Protein AF-A0A315YUP2-F1 (afdb_monomer_lite)

pLDDT: mean 95.85, std 4.26, range [58.97, 98.56]

Foldseek 3Di:
DDVVVCVVVLVVLCVVCVVPVVPDDLLSNLCNQQVCCLPPHDVCCQQPHNLLVLVSNLVSCVVLVVVQLSVLLQVLLVLDVVSRADNDNVSSVVSVVPDDPVVVVVVVVSRVSSVVCSVVSSVSSVVSNVVVPD

Organism: Sediminitomix flava (NCBI:txid379075)

Structure (mmCIF, N/CA/C/O backbone):
data_AF-A0A315YUP2-F1
#
_entry.id   AF-A0A315YUP2-F1
#
loop_
_atom_site.group_PDB
_atom_site.id
_atom_site.type_symbol
_atom_site.label_atom_id
_atom_site.label_alt_id
_atom_site.label_comp_id
_atom_site.label_asym_id
_atom_site.label_entity_id
_atom_site.label_seq_id
_atom_site.pdbx_PDB_ins_code
_atom_site.Cartn_x
_atom_site.Cartn_y
_atom_site.Cartn_z
_atom_site.occupancy
_atom_site.B_iso_or_equiv
_atom_site.auth_seq_id
_atom_site.auth_comp_id
_atom_site.auth_asym_id
_atom_site.auth_atom_id
_atom_site.pdbx_PDB_model_num
ATOM 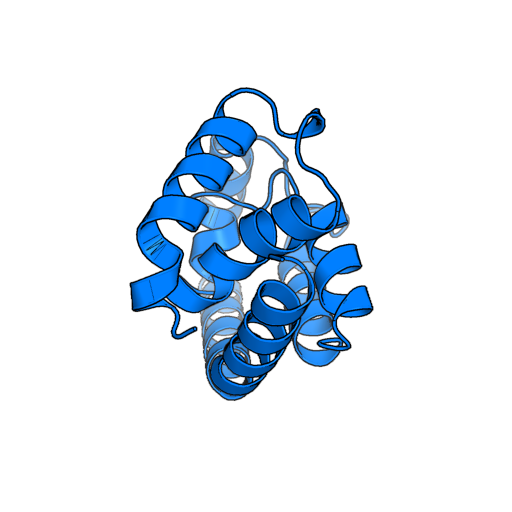1 N N . MET A 1 1 ? -18.877 6.045 12.304 1.00 87.44 1 MET A N 1
ATOM 2 C CA . MET A 1 1 ? -17.935 7.176 12.318 1.00 87.44 1 MET A CA 1
ATOM 3 C C . MET A 1 1 ? -17.456 7.384 10.895 1.00 87.44 1 MET A C 1
ATOM 5 O O . MET A 1 1 ? -17.282 6.401 10.177 1.00 87.44 1 MET A O 1
ATOM 9 N N . THR A 1 2 ? -17.350 8.637 10.476 1.00 90.88 2 THR A N 1
ATOM 10 C CA . THR A 1 2 ? -16.738 9.047 9.203 1.00 90.88 2 THR A CA 1
ATOM 11 C C . THR A 1 2 ? -15.208 8.973 9.302 1.00 90.88 2 THR A C 1
ATOM 13 O O . THR A 1 2 ? -14.684 8.790 10.401 1.00 90.88 2 THR A O 1
ATOM 16 N N . ARG A 1 3 ? -14.479 9.114 8.182 1.00 88.31 3 ARG A N 1
ATOM 17 C CA . ARG A 1 3 ? -13.006 9.236 8.218 1.00 88.31 3 ARG A CA 1
ATOM 18 C C . ARG A 1 3 ? -12.562 10.456 9.033 1.00 88.31 3 ARG A C 1
ATOM 20 O O . ARG A 1 3 ? -11.655 10.337 9.846 1.00 88.31 3 ARG A O 1
ATOM 27 N N . GLU A 1 4 ? -13.266 11.581 8.907 1.00 90.75 4 GLU A N 1
ATOM 28 C CA . GLU A 1 4 ? -12.985 12.801 9.680 1.00 90.75 4 GLU A CA 1
ATOM 29 C C . GLU A 1 4 ? -13.135 12.582 11.194 1.00 90.75 4 GLU A C 1
ATOM 31 O O . GLU A 1 4 ? -12.260 12.976 11.964 1.00 90.75 4 GLU A O 1
ATOM 36 N N . ASP A 1 5 ? -14.193 11.883 11.630 1.00 93.94 5 ASP A N 1
ATOM 37 C CA . ASP A 1 5 ? -14.394 11.537 13.050 1.00 93.94 5 ASP A CA 1
ATOM 38 C C . ASP A 1 5 ? -13.246 10.678 13.612 1.00 93.94 5 ASP A C 1
ATOM 40 O O . ASP A 1 5 ? -12.997 10.652 14.819 1.00 93.94 5 ASP A O 1
ATOM 44 N N . LEU A 1 6 ? -12.581 9.929 12.734 1.00 94.44 6 LEU A N 1
ATOM 45 C CA . LEU A 1 6 ? -11.556 8.947 13.056 1.00 94.44 6 LEU A CA 1
ATOM 46 C C . LEU A 1 6 ? -10.129 9.519 12.997 1.00 94.44 6 LEU A C 1
ATOM 48 O O . LEU A 1 6 ? -9.199 8.832 13.422 1.00 94.44 6 LEU A O 1
ATOM 52 N N . GLN A 1 7 ? -9.952 10.774 12.569 1.00 95.19 7 GLN A N 1
ATOM 53 C CA . GLN A 1 7 ? -8.645 11.424 12.417 1.00 95.19 7 GLN A CA 1
ATOM 54 C C . GLN A 1 7 ? -7.753 11.350 13.676 1.00 95.19 7 GLN A C 1
ATOM 56 O O . GLN A 1 7 ? -6.593 10.960 13.546 1.00 95.19 7 GLN A O 1
ATOM 61 N N . PRO A 1 8 ? -8.239 11.613 14.910 1.00 95.88 8 PRO A N 1
ATOM 62 C CA . PRO A 1 8 ? -7.385 11.494 16.095 1.00 95.88 8 PRO A CA 1
ATOM 63 C C . PRO A 1 8 ? -6.873 10.066 16.309 1.00 95.88 8 PRO A C 1
ATOM 65 O O . PRO A 1 8 ? -5.739 9.857 16.733 1.00 95.88 8 PRO A O 1
ATOM 68 N N . LYS A 1 9 ? -7.700 9.061 15.990 1.00 96.38 9 LYS A N 1
ATOM 69 C CA . LYS A 1 9 ? -7.295 7.662 16.122 1.00 96.38 9 LYS A CA 1
ATOM 70 C C . LYS A 1 9 ? -6.290 7.266 15.046 1.00 96.38 9 LYS A C 1
ATOM 72 O O . LYS A 1 9 ? -5.376 6.492 15.326 1.00 96.38 9 LYS A O 1
ATOM 77 N N . TRP A 1 10 ? -6.456 7.804 13.843 1.00 96.69 10 TRP A N 1
ATOM 78 C CA . TRP A 1 10 ? -5.499 7.634 12.762 1.00 96.69 10 TRP A CA 1
ATOM 79 C C . TRP A 1 10 ? -4.116 8.169 13.149 1.00 96.69 10 TRP A C 1
ATOM 81 O O . TRP A 1 10 ? -3.128 7.454 13.021 1.00 96.69 10 TRP A O 1
ATOM 91 N N . GLU A 1 11 ? -4.041 9.365 13.736 1.00 96.94 11 GLU A N 1
ATOM 92 C CA . GLU A 1 11 ? -2.782 9.968 14.200 1.00 96.94 11 GLU A CA 1
ATOM 93 C C . GLU A 1 11 ? -2.071 9.133 15.282 1.00 96.94 11 GLU A C 1
ATOM 95 O O . GLU A 1 11 ? -0.841 9.007 15.271 1.00 96.94 11 GLU A O 1
ATOM 100 N N . GLU A 1 12 ? -2.827 8.510 16.194 1.00 97.06 12 GLU A N 1
ATOM 101 C CA . GLU A 1 12 ? -2.274 7.556 17.166 1.00 97.06 12 GLU A CA 1
ATOM 102 C C . GLU A 1 12 ? -1.649 6.337 16.474 1.00 97.06 12 GLU A C 1
ATOM 104 O O . GLU A 1 12 ? -0.545 5.916 16.830 1.00 97.06 12 GLU A O 1
ATOM 109 N N . ILE A 1 13 ? -2.354 5.764 15.493 1.00 97.44 13 ILE A N 1
ATOM 110 C CA . ILE A 1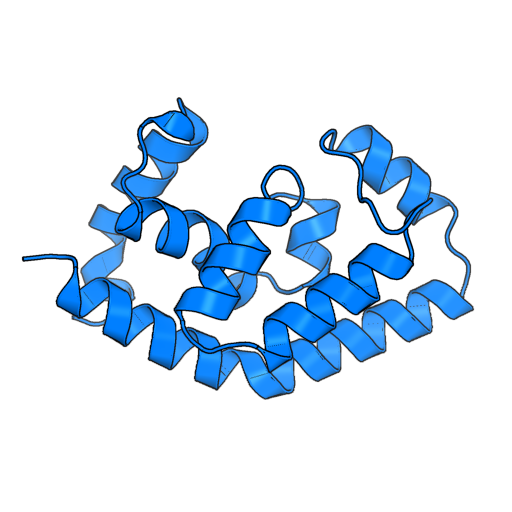 13 ? -1.899 4.592 14.735 1.00 97.44 13 ILE A CA 1
ATOM 111 C C . ILE A 1 13 ? -0.666 4.940 13.909 1.00 97.44 13 ILE A C 1
ATOM 113 O O . ILE A 1 13 ? 0.306 4.191 13.951 1.00 97.44 13 ILE A O 1
ATOM 117 N N . LEU A 1 14 ? -0.670 6.090 13.234 1.00 96.44 14 LEU A N 1
ATOM 118 C CA . LEU A 1 14 ? 0.484 6.608 12.508 1.00 96.44 14 LEU A CA 1
ATOM 119 C C . LEU A 1 14 ? 1.700 6.725 13.423 1.00 96.44 14 LEU A C 1
ATOM 121 O O . LEU A 1 14 ? 2.743 6.148 13.131 1.00 96.44 14 LEU A O 1
ATOM 125 N N . THR A 1 15 ? 1.560 7.404 14.565 1.00 97.75 15 THR A N 1
ATOM 126 C CA . THR A 1 15 ? 2.656 7.580 15.533 1.00 97.75 15 THR A CA 1
ATOM 127 C C . THR A 1 15 ? 3.204 6.232 16.010 1.00 97.75 15 THR A C 1
ATOM 129 O O . THR A 1 15 ? 4.418 6.029 16.111 1.00 97.75 15 THR A O 1
ATOM 132 N N . LYS A 1 16 ? 2.311 5.279 16.286 1.00 97.62 16 LYS A N 1
ATOM 133 C CA . LYS A 1 16 ? 2.672 3.929 16.718 1.00 97.62 16 LYS A CA 1
ATOM 134 C C . LYS A 1 16 ? 3.394 3.149 15.615 1.00 97.62 16 LYS A C 1
ATOM 136 O O . LYS A 1 16 ? 4.458 2.605 15.880 1.00 97.62 16 LYS A O 1
ATOM 141 N N . GLY A 1 17 ? 2.867 3.147 14.393 1.00 96.62 17 GLY A N 1
ATOM 142 C CA . GLY A 1 17 ? 3.453 2.449 13.246 1.00 96.62 17 GLY A CA 1
ATOM 143 C C . GLY A 1 17 ? 4.821 3.001 12.855 1.00 96.62 17 GLY A C 1
ATOM 144 O O . GLY A 1 17 ? 5.760 2.230 12.690 1.00 96.62 17 GLY A O 1
ATOM 145 N N . TYR A 1 18 ? 4.966 4.330 12.827 1.00 93.88 18 TYR A N 1
ATOM 146 C CA . TYR A 1 18 ? 6.247 4.989 12.556 1.00 93.88 18 TYR A CA 1
ATOM 147 C C . TYR A 1 18 ? 7.313 4.703 13.617 1.00 93.88 18 TYR A C 1
ATOM 149 O O . TYR A 1 18 ? 8.499 4.656 13.298 1.00 93.88 18 TYR A O 1
ATOM 157 N N . SER A 1 19 ? 6.919 4.551 14.884 1.00 96.56 19 SER A N 1
ATOM 158 C CA . SER A 1 19 ? 7.875 4.260 15.957 1.00 96.56 19 SER A CA 1
ATOM 159 C C . SER A 1 19 ? 8.277 2.786 16.005 1.00 96.56 19 SER A C 1
ATOM 161 O O . SER A 1 19 ? 9.461 2.485 16.155 1.00 96.56 19 SER A O 1
ATOM 163 N N . ASP A 1 20 ? 7.310 1.875 15.888 1.00 96.75 20 ASP A N 1
ATOM 164 C CA . ASP A 1 20 ? 7.528 0.431 15.875 1.00 96.75 20 ASP A CA 1
ATOM 165 C C . ASP A 1 20 ? 6.318 -0.288 15.254 1.00 96.75 20 ASP A C 1
ATOM 167 O O . ASP A 1 20 ? 5.348 -0.640 15.935 1.00 96.75 20 ASP A O 1
ATOM 171 N N . TYR A 1 21 ? 6.403 -0.550 13.949 1.00 97.19 21 TYR A N 1
ATOM 172 C CA . TYR A 1 21 ? 5.385 -1.260 13.169 1.00 97.19 21 TYR A CA 1
ATOM 173 C C . TYR A 1 21 ? 4.948 -2.591 13.805 1.00 97.19 21 TYR A C 1
ATOM 175 O O . TYR A 1 21 ? 3.778 -2.969 13.726 1.00 97.19 21 TYR A O 1
ATOM 183 N N . SER A 1 22 ? 5.848 -3.289 14.511 1.00 97.00 22 SER A N 1
ATOM 184 C CA . SER A 1 22 ? 5.534 -4.576 15.147 1.00 97.00 22 SER A CA 1
ATOM 185 C C . SER A 1 22 ? 4.541 -4.467 16.311 1.00 97.00 22 SER A C 1
ATOM 187 O O . SER A 1 22 ? 3.948 -5.469 16.717 1.00 97.00 22 SER A O 1
ATOM 189 N N . GLN A 1 23 ? 4.321 -3.259 16.840 1.00 97.12 23 GLN A N 1
ATOM 190 C CA . GLN A 1 23 ? 3.352 -3.019 17.908 1.00 97.12 23 GLN A CA 1
ATOM 191 C C . GLN A 1 23 ? 1.920 -2.897 17.395 1.00 97.12 23 GLN A C 1
ATOM 193 O O . GLN A 1 23 ? 0.983 -2.945 18.204 1.00 97.12 23 GLN A O 1
ATOM 198 N N . LEU A 1 24 ? 1.725 -2.691 16.090 1.00 97.81 24 LEU A N 1
ATOM 199 C CA . LEU A 1 24 ? 0.398 -2.569 15.506 1.00 97.81 24 LEU A CA 1
ATOM 200 C C . LEU A 1 24 ? -0.368 -3.882 15.684 1.00 97.81 24 LEU A C 1
ATOM 202 O O . LEU A 1 24 ? 0.097 -4.973 15.352 1.00 97.81 24 LEU A O 1
ATOM 206 N N . THR A 1 25 ? -1.587 -3.783 16.205 1.00 97.00 25 THR A N 1
ATOM 207 C CA . THR A 1 25 ? -2.536 -4.894 16.106 1.00 97.00 25 THR A CA 1
ATOM 208 C C . THR A 1 25 ? -2.905 -5.109 14.641 1.00 97.00 25 THR A C 1
ATOM 210 O O . THR A 1 25 ? -2.766 -4.204 13.824 1.00 97.00 25 THR A O 1
ATOM 213 N N . LYS A 1 26 ? -3.461 -6.274 14.291 1.00 96.88 26 LYS A N 1
ATOM 214 C CA . LYS A 1 26 ? -3.879 -6.539 12.905 1.00 96.88 26 LYS A CA 1
ATOM 215 C C . LYS A 1 26 ? -4.819 -5.459 12.340 1.00 96.88 26 LYS A C 1
ATOM 217 O O . LYS A 1 26 ? -4.660 -5.073 11.193 1.00 96.88 26 LYS A O 1
ATOM 222 N N . ALA A 1 27 ? -5.772 -4.964 13.132 1.00 96.94 27 ALA A N 1
ATOM 223 C CA . ALA A 1 27 ? -6.695 -3.921 12.680 1.00 96.94 27 ALA A CA 1
ATOM 224 C C . ALA A 1 27 ? -5.990 -2.574 12.451 1.00 96.94 27 ALA A C 1
ATOM 226 O O . ALA A 1 27 ? -6.276 -1.888 11.476 1.00 96.94 27 ALA A O 1
ATOM 227 N N . GLU A 1 28 ? -5.053 -2.212 13.332 1.00 97.81 28 GLU A N 1
ATOM 228 C CA . GLU A 1 28 ? -4.246 -0.998 13.169 1.00 97.81 28 GLU A CA 1
ATOM 229 C C . GLU A 1 28 ? -3.295 -1.122 11.974 1.00 97.81 28 GLU A C 1
ATOM 231 O O . GLU A 1 28 ? -3.151 -0.162 11.235 1.00 97.81 28 GLU A O 1
ATOM 236 N N . ARG A 1 29 ? -2.702 -2.304 11.750 1.00 98.12 29 ARG A N 1
ATOM 237 C CA . ARG A 1 29 ? -1.832 -2.605 10.604 1.00 98.12 29 ARG A CA 1
ATOM 238 C C . ARG A 1 29 ? -2.568 -2.454 9.278 1.00 98.12 29 ARG A C 1
ATOM 240 O O . ARG A 1 29 ? -2.082 -1.754 8.402 1.00 98.12 29 ARG A O 1
ATOM 247 N N . ILE A 1 30 ? -3.753 -3.059 9.163 1.00 98.44 30 ILE A N 1
ATOM 248 C CA . ILE A 1 30 ? -4.599 -2.929 7.969 1.00 98.44 30 ILE A CA 1
ATOM 249 C C . ILE A 1 30 ? -4.857 -1.453 7.679 1.00 98.44 30 ILE A C 1
ATOM 251 O O . ILE A 1 30 ? -4.702 -1.014 6.546 1.00 98.44 30 ILE A O 1
ATOM 255 N N . TRP A 1 31 ? -5.223 -0.675 8.700 1.00 97.94 31 TRP A N 1
ATOM 256 C CA . TRP A 1 31 ? -5.461 0.749 8.504 1.00 97.94 31 TRP A CA 1
ATOM 257 C C . TRP A 1 31 ? -4.179 1.494 8.107 1.00 97.94 31 TRP A C 1
ATOM 259 O O . TRP A 1 31 ? -4.182 2.221 7.120 1.00 97.94 31 TRP A O 1
ATOM 269 N N . TYR A 1 32 ? -3.073 1.238 8.808 1.00 98.00 32 TYR A N 1
ATOM 270 C CA . TYR A 1 32 ? -1.762 1.827 8.532 1.00 98.00 32 TYR A CA 1
ATOM 271 C C . TYR A 1 32 ? -1.290 1.591 7.093 1.00 98.00 32 TYR A C 1
ATOM 273 O O . TYR A 1 32 ? -0.815 2.520 6.453 1.00 98.00 32 TYR A O 1
ATOM 281 N N . ASN A 1 33 ? -1.464 0.375 6.577 1.00 98.00 33 ASN A N 1
ATOM 282 C CA . ASN A 1 33 ? -1.014 -0.005 5.239 1.00 98.00 33 ASN A CA 1
ATOM 283 C C . ASN A 1 33 ? -1.945 0.477 4.121 1.00 98.00 33 ASN A C 1
ATOM 285 O O . ASN A 1 33 ? -1.485 0.732 3.012 1.00 98.00 33 ASN A O 1
ATOM 289 N N . VAL A 1 34 ? -3.256 0.543 4.375 1.00 98.12 34 VAL A N 1
ATOM 290 C CA . VAL A 1 34 ? -4.257 0.762 3.319 1.00 98.12 34 VAL A CA 1
ATOM 291 C C . VAL A 1 34 ? -4.679 2.227 3.196 1.00 98.12 34 VAL A C 1
ATOM 293 O O . VAL A 1 34 ? -4.976 2.661 2.087 1.00 98.12 34 VAL A O 1
ATOM 296 N N . GLU A 1 35 ? -4.685 3.007 4.285 1.00 96.94 35 GLU A N 1
ATOM 297 C CA . GLU A 1 35 ? -5.046 4.435 4.220 1.00 96.94 35 GLU A CA 1
ATOM 298 C C . GLU A 1 35 ? -4.175 5.218 3.217 1.00 96.94 35 GLU A C 1
ATOM 300 O O . GLU A 1 35 ? -4.771 5.887 2.373 1.00 96.94 35 GLU A O 1
ATOM 305 N N . PRO A 1 36 ? -2.826 5.083 3.222 1.00 96.81 36 PRO A N 1
ATOM 306 C CA . PRO A 1 36 ? -1.942 5.676 2.213 1.00 96.81 36 PRO A CA 1
ATOM 307 C C . PRO A 1 36 ? -2.352 5.438 0.764 1.00 96.81 36 PRO A C 1
ATOM 309 O O . PRO A 1 36 ? -2.369 6.361 -0.041 1.00 96.81 36 PRO A O 1
ATOM 312 N N . LEU A 1 37 ? -2.723 4.198 0.428 1.00 97.19 37 LEU A N 1
ATOM 313 C CA . LEU A 1 37 ? -3.117 3.853 -0.936 1.00 97.19 37 LEU A CA 1
ATOM 314 C C . LEU A 1 37 ? -4.330 4.684 -1.364 1.00 97.19 37 LEU A C 1
ATOM 316 O O . LEU A 1 37 ? -4.388 5.166 -2.487 1.00 97.19 37 LEU A O 1
ATOM 320 N N . ILE A 1 38 ? -5.297 4.870 -0.464 1.00 96.56 38 ILE A N 1
ATOM 321 C CA . ILE A 1 38 ? -6.524 5.619 -0.752 1.00 96.56 38 ILE A CA 1
ATOM 322 C C . ILE A 1 38 ? -6.251 7.124 -0.864 1.00 96.56 38 ILE A C 1
ATOM 324 O O . ILE A 1 38 ? -6.909 7.795 -1.659 1.00 96.56 38 ILE A O 1
ATOM 328 N N . THR A 1 39 ? -5.357 7.675 -0.037 1.00 95.56 39 THR A N 1
ATOM 329 C CA . THR A 1 39 ? -5.093 9.123 -0.004 1.00 95.56 39 THR A CA 1
ATOM 330 C C . THR A 1 39 ? -4.127 9.584 -1.080 1.00 95.56 39 THR A C 1
ATOM 332 O O . THR A 1 39 ? -4.327 10.670 -1.621 1.00 95.56 39 THR A O 1
ATOM 335 N N . ASP A 1 40 ? -3.127 8.762 -1.390 1.00 96.75 40 ASP A N 1
ATOM 336 C CA . ASP A 1 40 ? -1.942 9.189 -2.136 1.00 96.75 40 ASP A CA 1
ATOM 337 C C . ASP A 1 40 ? -1.776 8.427 -3.458 1.00 96.75 40 ASP A C 1
ATOM 339 O O . ASP A 1 40 ? -1.315 8.996 -4.443 1.00 96.75 40 ASP A O 1
ATOM 343 N N . GLY A 1 41 ? -2.240 7.176 -3.524 1.00 97.19 41 GLY A N 1
ATOM 344 C CA . GLY A 1 41 ? -2.254 6.381 -4.753 1.00 97.19 41 GLY A CA 1
ATOM 345 C C . GLY A 1 41 ? -1.268 5.218 -4.764 1.00 97.19 41 GLY A C 1
ATOM 346 O O . GLY A 1 41 ? -0.575 4.931 -3.783 1.00 97.19 41 GLY A O 1
ATOM 347 N N . LEU A 1 42 ? -1.230 4.503 -5.892 1.00 97.56 42 LEU A N 1
ATOM 348 C CA . LEU A 1 42 ? -0.415 3.299 -6.040 1.00 97.56 42 LEU A CA 1
ATOM 349 C C . LEU A 1 42 ? 1.056 3.654 -6.279 1.00 97.56 42 LEU A C 1
ATOM 351 O O . LEU A 1 42 ? 1.919 3.028 -5.677 1.00 97.56 42 LEU A O 1
ATOM 355 N N . ILE A 1 43 ? 1.363 4.654 -7.105 1.00 96.75 43 ILE A N 1
ATOM 356 C CA . ILE A 1 43 ? 2.741 5.105 -7.348 1.00 96.75 43 ILE A CA 1
ATOM 357 C C . ILE A 1 43 ? 3.372 5.638 -6.056 1.00 96.75 43 ILE A C 1
ATOM 359 O O . ILE A 1 43 ? 4.493 5.241 -5.724 1.00 96.75 43 ILE A O 1
ATOM 363 N N . ASP A 1 44 ? 2.647 6.460 -5.291 1.00 97.12 44 ASP A N 1
ATOM 364 C CA . ASP A 1 44 ? 3.131 7.035 -4.026 1.00 97.12 44 ASP A CA 1
ATOM 365 C C . ASP A 1 44 ? 3.496 5.962 -2.990 1.00 97.12 44 ASP A C 1
ATOM 367 O O . ASP A 1 44 ? 4.493 6.112 -2.274 1.00 97.12 44 ASP A O 1
ATOM 371 N N . HIS A 1 45 ? 2.785 4.827 -2.990 1.00 97.62 45 HIS A N 1
ATOM 372 C CA . HIS A 1 45 ? 3.127 3.662 -2.166 1.00 97.62 45 HIS A CA 1
ATOM 373 C C . HIS A 1 45 ? 4.535 3.105 -2.449 1.00 97.62 45 HIS A C 1
ATOM 375 O O . HIS A 1 45 ? 5.201 2.570 -1.558 1.00 97.62 45 HIS A O 1
ATOM 381 N N . TYR A 1 46 ? 5.028 3.239 -3.683 1.00 97.81 46 TYR A N 1
ATOM 382 C CA . TYR A 1 46 ? 6.380 2.807 -4.046 1.00 97.81 46 TYR A CA 1
ATOM 383 C C . TYR A 1 46 ? 7.421 3.906 -3.859 1.00 97.81 46 TYR A C 1
ATOM 385 O O . TYR A 1 46 ? 8.506 3.612 -3.348 1.00 97.81 46 TYR A O 1
ATOM 393 N N . VAL A 1 47 ? 7.116 5.152 -4.226 1.00 95.75 47 VAL A N 1
ATOM 394 C CA . VAL A 1 47 ? 8.132 6.219 -4.233 1.00 95.75 47 VAL A CA 1
ATOM 395 C C . VAL A 1 47 ? 8.360 6.865 -2.867 1.00 95.75 47 VAL A C 1
ATOM 397 O O . VAL A 1 47 ? 9.467 7.339 -2.607 1.00 95.75 47 VAL A O 1
ATOM 400 N N . ASN A 1 48 ? 7.353 6.847 -1.980 1.00 93.88 48 ASN A N 1
ATOM 401 C CA . ASN A 1 48 ? 7.392 7.570 -0.705 1.00 93.88 48 ASN A CA 1
ATOM 402 C C . ASN A 1 48 ? 7.370 6.647 0.523 1.00 93.88 48 ASN A C 1
ATOM 404 O O . ASN A 1 48 ? 8.253 6.743 1.373 1.00 93.88 48 ASN A O 1
ATOM 408 N N . TYR A 1 49 ? 6.359 5.785 0.662 1.00 90.81 49 TYR A N 1
ATOM 409 C CA . TYR A 1 49 ? 6.166 4.939 1.851 1.00 90.81 49 TYR A CA 1
ATOM 410 C C . TYR A 1 49 ? 5.183 3.804 1.585 1.00 90.81 49 TYR A C 1
ATOM 412 O O . TYR A 1 49 ? 4.261 3.959 0.801 1.00 90.81 49 TYR A O 1
ATOM 420 N N . GLY A 1 50 ? 5.326 2.691 2.301 1.00 94.25 50 GLY A N 1
ATOM 421 C CA . GLY A 1 50 ? 4.409 1.550 2.256 1.00 94.25 50 GLY A CA 1
ATOM 422 C C . GLY A 1 50 ? 5.008 0.316 1.587 1.00 94.25 50 GLY A C 1
ATOM 423 O O . GLY A 1 50 ? 4.806 -0.802 2.072 1.00 94.25 50 GLY A O 1
ATOM 424 N N . ALA A 1 51 ? 5.808 0.473 0.528 1.00 96.62 51 ALA A N 1
ATOM 425 C CA . ALA A 1 51 ? 6.454 -0.656 -0.147 1.00 96.62 51 ALA A CA 1
ATOM 426 C C . ALA A 1 51 ? 7.470 -1.423 0.737 1.00 96.62 51 ALA A C 1
ATOM 428 O O . ALA A 1 51 ? 7.745 -2.600 0.497 1.00 96.62 51 ALA A O 1
ATOM 429 N N . GLU A 1 52 ? 7.970 -0.838 1.824 1.00 96.00 52 GLU A N 1
ATOM 430 C CA . GLU A 1 52 ? 8.742 -1.548 2.855 1.00 96.00 52 GLU A CA 1
ATOM 431 C C . GLU A 1 52 ? 7.928 -2.625 3.609 1.00 96.00 52 GLU A C 1
ATOM 433 O O . GLU A 1 52 ? 8.504 -3.580 4.156 1.00 96.00 52 GLU A O 1
ATOM 438 N N . HIS A 1 53 ? 6.596 -2.501 3.578 1.00 96.94 53 HIS A N 1
ATOM 439 C CA . HIS A 1 53 ? 5.593 -3.390 4.178 1.00 96.94 53 HIS A CA 1
ATOM 440 C C . HIS A 1 53 ? 4.717 -4.087 3.125 1.00 96.94 53 HIS A C 1
ATOM 442 O O . HIS A 1 53 ? 3.632 -4.579 3.421 1.00 96.94 53 HIS A O 1
ATOM 448 N N . ASN A 1 54 ? 5.187 -4.160 1.878 1.00 96.31 54 ASN A N 1
ATOM 449 C CA . ASN A 1 54 ? 4.375 -4.583 0.737 1.00 96.31 54 ASN A CA 1
ATOM 450 C C . ASN A 1 54 ? 3.788 -6.002 0.852 1.00 96.31 54 ASN A C 1
ATOM 452 O O . ASN A 1 54 ? 2.710 -6.277 0.327 1.00 96.31 54 ASN A O 1
ATOM 456 N N . ILE A 1 55 ? 4.489 -6.913 1.536 1.00 96.88 55 ILE A N 1
ATOM 457 C CA . ILE A 1 55 ? 3.990 -8.272 1.792 1.00 96.88 55 ILE A CA 1
ATOM 458 C C . ILE A 1 55 ? 2.763 -8.196 2.703 1.00 96.88 55 ILE A C 1
ATOM 460 O O . ILE A 1 55 ? 1.719 -8.759 2.384 1.00 96.88 55 ILE A O 1
ATOM 464 N N . GLU A 1 56 ? 2.874 -7.466 3.809 1.00 98.25 56 GLU A N 1
ATOM 465 C CA . GLU A 1 56 ? 1.782 -7.253 4.748 1.00 98.25 56 GLU A CA 1
ATOM 466 C C . GLU A 1 56 ? 0.620 -6.479 4.107 1.00 98.25 56 GLU A C 1
ATOM 468 O O . GLU A 1 56 ? -0.532 -6.844 4.330 1.00 98.25 56 GLU A O 1
ATOM 473 N N . THR A 1 57 ? 0.899 -5.483 3.258 1.00 98.19 57 THR A N 1
ATOM 474 C CA . THR A 1 57 ? -0.125 -4.751 2.493 1.00 98.19 57 THR A CA 1
ATOM 475 C C . THR A 1 57 ? -0.917 -5.683 1.576 1.00 98.19 57 THR A C 1
ATOM 477 O O . THR A 1 57 ? -2.147 -5.620 1.551 1.00 98.19 57 THR A O 1
ATOM 480 N N . LEU A 1 58 ? -0.250 -6.598 0.861 1.00 98.44 58 LEU A N 1
ATOM 481 C CA . LEU A 1 58 ? -0.926 -7.605 0.036 1.00 98.44 58 LEU A CA 1
ATOM 482 C C . LEU A 1 58 ? -1.824 -8.523 0.878 1.00 98.44 58 LEU A C 1
ATOM 484 O O . LEU A 1 58 ? -2.982 -8.733 0.519 1.00 98.44 58 LEU A O 1
ATOM 488 N N . GLU A 1 59 ? -1.323 -9.032 2.007 1.00 98.38 59 GLU A N 1
ATOM 489 C CA . GLU A 1 59 ? -2.117 -9.860 2.927 1.00 98.38 59 GLU A CA 1
ATOM 490 C C . GLU A 1 59 ? -3.339 -9.110 3.482 1.00 98.38 59 GLU A C 1
ATOM 492 O O . GLU A 1 59 ? -4.413 -9.694 3.653 1.00 98.38 59 GLU A O 1
ATOM 497 N N . ASP A 1 60 ? -3.180 -7.821 3.787 1.00 98.56 60 ASP A N 1
ATOM 498 C CA . ASP A 1 60 ? -4.236 -6.971 4.331 1.00 98.56 60 ASP A CA 1
ATOM 499 C C . ASP A 1 60 ? -5.327 -6.693 3.291 1.00 98.56 60 ASP A C 1
ATOM 501 O O . ASP A 1 60 ? -6.515 -6.829 3.596 1.00 98.56 60 ASP A O 1
ATOM 505 N N . LEU A 1 61 ? -4.948 -6.410 2.044 1.00 98.56 61 LEU A N 1
ATOM 506 C CA . LEU A 1 61 ? -5.888 -6.252 0.932 1.00 98.56 61 LEU A CA 1
ATOM 507 C C . LEU A 1 61 ? -6.656 -7.544 0.640 1.00 98.56 61 LEU A C 1
ATOM 509 O O . LEU A 1 61 ? -7.871 -7.511 0.442 1.00 98.56 61 LEU A O 1
ATOM 513 N N . GLU A 1 62 ? -5.983 -8.695 0.657 1.00 98.31 62 GLU A N 1
ATOM 514 C CA . GLU A 1 62 ? -6.642 -9.995 0.501 1.00 98.31 62 GLU A CA 1
ATOM 515 C C . GLU A 1 62 ? -7.609 -10.292 1.643 1.00 98.31 62 GLU A C 1
ATOM 517 O O . GLU A 1 62 ? -8.719 -10.776 1.411 1.00 98.31 62 GLU A O 1
ATOM 522 N N . PHE A 1 63 ? -7.219 -9.970 2.876 1.00 98.31 63 PHE A N 1
ATOM 523 C CA . PHE A 1 63 ? -8.078 -10.125 4.043 1.00 98.31 63 PHE A CA 1
ATOM 524 C C . PHE A 1 63 ? -9.344 -9.263 3.951 1.00 98.31 63 PHE A C 1
ATOM 526 O O . PHE A 1 63 ? -10.418 -9.708 4.365 1.00 98.31 63 PHE A O 1
ATOM 533 N N . LEU A 1 64 ? -9.233 -8.055 3.396 1.00 98.12 64 LEU A N 1
ATOM 534 C CA . LEU A 1 64 ? -10.366 -7.171 3.125 1.00 98.12 64 LEU A CA 1
ATOM 535 C C . LEU A 1 64 ? -11.220 -7.626 1.927 1.00 98.12 64 LEU A C 1
ATOM 537 O O . LEU A 1 64 ? -12.327 -7.128 1.745 1.00 98.12 64 LEU A O 1
ATOM 541 N N . GLY A 1 65 ? -10.749 -8.595 1.137 1.00 98.19 65 GLY A N 1
ATOM 542 C CA . GLY A 1 65 ? -11.412 -9.051 -0.087 1.00 98.19 65 GLY A CA 1
ATOM 543 C C . GLY A 1 65 ? -11.101 -8.193 -1.318 1.00 98.19 65 GLY A C 1
ATOM 544 O O . GLY A 1 65 ? -11.601 -8.485 -2.404 1.00 98.19 65 GLY A O 1
ATOM 545 N N . CYS A 1 66 ? -10.221 -7.197 -1.192 1.00 97.94 66 CYS A N 1
ATOM 546 C CA . CYS A 1 66 ? -9.802 -6.267 -2.244 1.00 97.94 66 CYS A CA 1
ATOM 547 C C . CYS A 1 66 ? -8.756 -6.893 -3.187 1.00 97.94 66 CYS A C 1
ATOM 549 O O . CYS A 1 66 ? -7.722 -6.301 -3.499 1.00 97.94 66 CYS A O 1
ATOM 551 N N . THR A 1 67 ? -9.026 -8.114 -3.654 1.00 97.38 67 THR A N 1
ATOM 552 C CA . THR A 1 67 ? -8.110 -8.912 -4.491 1.00 97.38 67 THR A CA 1
ATOM 553 C C . THR A 1 67 ? -7.732 -8.220 -5.801 1.00 97.38 67 THR A C 1
ATOM 555 O O . THR A 1 67 ? -6.593 -8.337 -6.238 1.00 97.38 67 THR A O 1
ATOM 558 N N . GLY A 1 68 ? -8.636 -7.424 -6.383 1.00 97.81 68 GLY A N 1
ATOM 559 C CA . GLY A 1 68 ? -8.342 -6.632 -7.580 1.00 97.81 68 GLY A CA 1
ATOM 560 C C . GLY A 1 68 ? -7.246 -5.582 -7.364 1.00 97.81 68 GLY A C 1
ATOM 561 O O . GLY A 1 68 ? -6.396 -5.422 -8.232 1.00 97.81 68 GLY A O 1
ATOM 562 N N . ILE A 1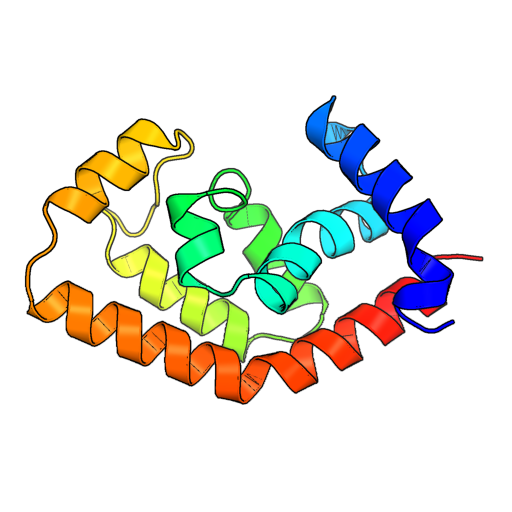 69 ? -7.224 -4.914 -6.204 1.00 98.25 69 ILE A N 1
ATOM 563 C CA . ILE A 1 69 ? -6.145 -3.980 -5.836 1.00 98.25 69 ILE A CA 1
ATOM 564 C C . ILE A 1 69 ? -4.852 -4.755 -5.558 1.00 98.25 69 ILE A C 1
ATOM 566 O O . ILE A 1 69 ? -3.789 -4.370 -6.037 1.00 98.25 69 ILE A O 1
ATOM 570 N N . ALA A 1 70 ? -4.939 -5.884 -4.845 1.00 98.38 70 ALA A N 1
ATOM 571 C CA . ALA A 1 70 ? -3.775 -6.733 -4.587 1.00 98.38 70 ALA A CA 1
ATOM 572 C C . ALA A 1 70 ? -3.109 -7.210 -5.894 1.00 98.38 70 ALA A C 1
ATOM 574 O O . ALA A 1 70 ? -1.885 -7.255 -5.992 1.00 98.38 70 ALA A O 1
ATOM 575 N N . ASP A 1 71 ? -3.896 -7.510 -6.928 1.00 98.50 71 ASP A N 1
ATOM 576 C CA . ASP A 1 71 ? -3.375 -7.876 -8.243 1.00 98.50 71 ASP A CA 1
ATOM 577 C C . ASP A 1 71 ? -2.696 -6.705 -8.968 1.00 98.50 71 ASP A C 1
ATOM 579 O O . ASP A 1 71 ? -1.712 -6.932 -9.673 1.00 98.50 71 ASP A O 1
ATOM 583 N N . LEU A 1 72 ? -3.159 -5.463 -8.784 1.00 98.38 72 LEU A N 1
ATOM 584 C CA . LEU A 1 72 ? -2.464 -4.276 -9.301 1.00 98.38 72 LEU A CA 1
ATOM 585 C C . LEU A 1 72 ? -1.105 -4.091 -8.621 1.00 98.38 72 LEU A C 1
ATOM 587 O O . LEU A 1 72 ? -0.103 -3.946 -9.317 1.00 98.38 72 LEU A O 1
ATOM 591 N N . ILE A 1 73 ? -1.043 -4.225 -7.292 1.00 98.25 73 ILE A N 1
ATOM 592 C CA . ILE A 1 73 ? 0.225 -4.205 -6.542 1.00 98.25 73 ILE A CA 1
ATOM 593 C C . ILE A 1 73 ? 1.158 -5.321 -7.026 1.00 98.25 73 ILE A C 1
ATOM 595 O O . ILE A 1 73 ? 2.340 -5.090 -7.251 1.00 98.25 73 ILE A O 1
ATOM 599 N N . ARG A 1 74 ? 0.657 -6.538 -7.275 1.00 98.38 74 ARG A N 1
ATOM 600 C CA . ARG A 1 74 ? 1.485 -7.624 -7.838 1.00 98.38 74 ARG A CA 1
ATOM 601 C C . ARG A 1 74 ? 2.012 -7.315 -9.234 1.00 98.38 74 ARG A C 1
ATOM 603 O O . ARG A 1 74 ? 3.153 -7.662 -9.538 1.00 98.38 74 ARG A O 1
ATOM 610 N N . LYS A 1 75 ? 1.200 -6.693 -10.091 1.00 98.19 75 LYS A N 1
ATOM 611 C CA . LYS A 1 75 ? 1.647 -6.256 -11.420 1.00 98.19 75 LYS A CA 1
ATOM 612 C C . LYS A 1 75 ? 2.730 -5.190 -11.299 1.00 98.19 75 LYS A C 1
ATOM 614 O O . LYS A 1 75 ? 3.751 -5.318 -11.966 1.00 98.19 75 LYS A O 1
ATOM 619 N N . PHE A 1 76 ? 2.555 -4.210 -10.417 1.00 97.94 76 PHE A N 1
ATOM 620 C CA . PHE A 1 76 ? 3.565 -3.185 -10.170 1.00 97.94 76 PHE A CA 1
ATOM 621 C C . PHE A 1 76 ? 4.851 -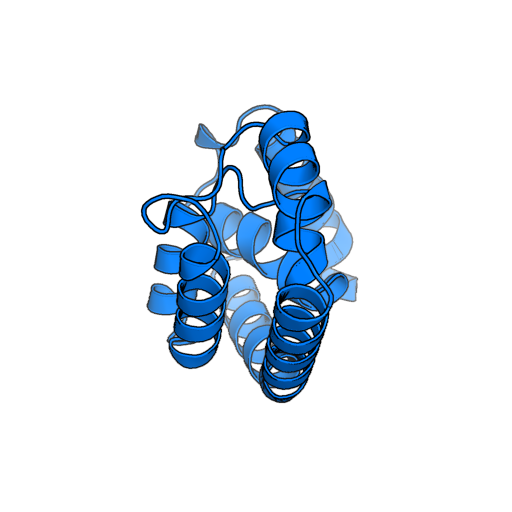3.807 -9.600 1.00 97.94 76 PHE A C 1
ATOM 623 O O . PHE A 1 76 ? 5.943 -3.549 -10.096 1.00 97.94 76 PHE A O 1
ATOM 630 N N . ASN A 1 77 ? 4.734 -4.740 -8.651 1.00 97.81 77 ASN A N 1
ATOM 631 C CA . ASN A 1 77 ? 5.870 -5.501 -8.126 1.00 97.81 77 ASN A CA 1
ATOM 632 C C . ASN A 1 77 ? 6.657 -6.211 -9.228 1.00 97.81 77 ASN A C 1
ATOM 634 O O . ASN A 1 77 ? 7.879 -6.240 -9.165 1.00 97.81 77 ASN A O 1
ATOM 638 N N . SER A 1 78 ? 5.977 -6.752 -10.247 1.00 97.00 78 SER A N 1
ATOM 639 C CA . SER A 1 78 ? 6.619 -7.463 -11.361 1.00 97.00 78 SER A CA 1
ATOM 640 C C . SER A 1 78 ? 7.524 -6.592 -12.241 1.00 97.00 78 SER A C 1
ATOM 642 O O . SER A 1 78 ? 8.262 -7.134 -13.062 1.00 97.00 78 SER A O 1
ATOM 644 N N . LEU A 1 79 ? 7.481 -5.266 -12.066 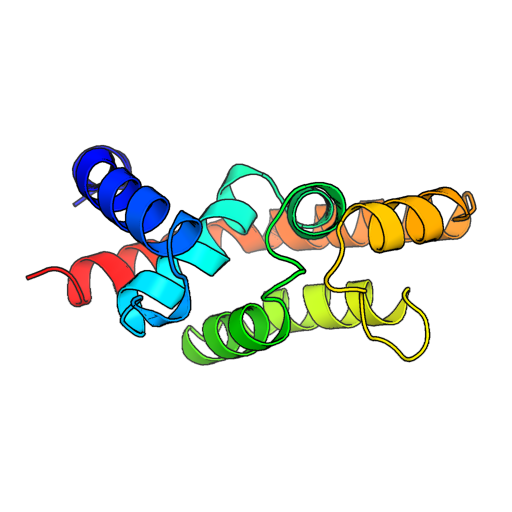1.00 95.81 79 LEU A N 1
ATOM 645 C CA . LEU A 1 79 ? 8.384 -4.319 -12.723 1.00 95.81 79 LEU A CA 1
ATOM 646 C C . LEU A 1 79 ? 9.758 -4.264 -12.047 1.00 95.81 79 LEU A C 1
ATOM 648 O O . LEU A 1 79 ? 10.742 -3.899 -12.684 1.00 95.81 79 LEU A O 1
ATOM 652 N N . PHE A 1 80 ? 9.839 -4.662 -10.776 1.00 95.81 80 PHE A N 1
ATOM 653 C CA . PHE A 1 80 ? 11.097 -4.766 -10.051 1.00 95.81 80 PHE A CA 1
ATOM 654 C C . PHE A 1 80 ? 11.808 -6.094 -10.355 1.00 95.81 80 PHE A C 1
ATOM 656 O O . PHE A 1 80 ? 11.155 -7.091 -10.690 1.00 95.81 80 PHE A O 1
ATOM 663 N N . PRO A 1 81 ? 13.144 -6.152 -10.200 1.00 94.25 81 PRO A N 1
ATOM 664 C CA . PRO A 1 81 ? 13.894 -7.400 -10.288 1.00 94.25 81 PRO A CA 1
ATOM 665 C C . PRO A 1 81 ? 13.280 -8.499 -9.411 1.00 94.25 81 PRO A C 1
ATOM 667 O O . PRO A 1 81 ? 12.909 -8.269 -8.261 1.00 94.25 81 PRO A O 1
ATOM 670 N N . ASP A 1 82 ? 13.121 -9.693 -9.986 1.00 93.69 82 ASP A N 1
ATOM 671 C CA . ASP A 1 82 ? 12.490 -10.863 -9.355 1.00 93.69 82 ASP A CA 1
ATOM 672 C C . ASP A 1 82 ? 11.055 -10.645 -8.832 1.00 93.69 82 ASP A C 1
ATOM 674 O O . ASP A 1 82 ? 10.508 -11.492 -8.123 1.00 93.69 82 ASP A O 1
ATOM 678 N N . GLY A 1 83 ? 10.409 -9.539 -9.213 1.00 94.38 83 GLY A N 1
ATOM 679 C CA . GLY A 1 83 ? 9.081 -9.179 -8.735 1.00 94.38 83 GLY A CA 1
ATOM 680 C C . GLY A 1 83 ? 9.059 -8.686 -7.286 1.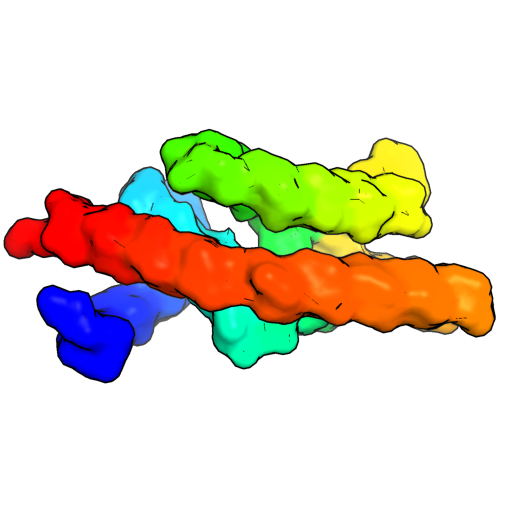00 94.38 83 GLY A C 1
ATOM 681 O O . GLY A 1 83 ? 8.019 -8.788 -6.631 1.00 94.38 83 GLY A O 1
ATOM 682 N N . ILE A 1 84 ? 10.197 -8.229 -6.754 1.00 94.38 84 ILE A N 1
ATOM 683 C CA . ILE A 1 84 ? 10.347 -7.854 -5.345 1.00 94.38 84 ILE A CA 1
ATOM 684 C C . ILE A 1 84 ? 10.869 -6.414 -5.266 1.00 94.38 84 ILE A C 1
ATOM 686 O O . ILE A 1 84 ? 12.042 -6.182 -5.556 1.00 94.38 84 ILE A O 1
ATOM 690 N N . PRO A 1 85 ? 10.043 -5.439 -4.848 1.00 96.31 85 PRO A N 1
ATOM 691 C CA . PRO A 1 85 ? 10.536 -4.093 -4.598 1.00 96.31 85 PRO A CA 1
ATOM 692 C C . PRO A 1 85 ? 11.487 -4.087 -3.387 1.00 96.31 85 PRO A C 1
ATOM 694 O O . PRO A 1 85 ? 11.181 -4.720 -2.367 1.00 96.31 85 PRO A O 1
ATOM 697 N N . PRO A 1 86 ? 12.619 -3.365 -3.459 1.00 96.38 86 PRO A N 1
ATOM 698 C CA . PRO A 1 86 ? 13.462 -3.121 -2.295 1.00 96.38 86 PRO A CA 1
ATOM 699 C C . PRO A 1 86 ? 12.699 -2.511 -1.113 1.00 96.38 86 PRO A C 1
ATOM 701 O O . PRO A 1 86 ? 11.769 -1.720 -1.272 1.00 96.38 86 PRO A O 1
ATOM 704 N N . LYS A 1 87 ? 13.109 -2.851 0.111 1.00 95.38 87 LYS A N 1
ATOM 705 C CA . LYS A 1 87 ? 12.545 -2.211 1.312 1.00 95.38 87 LYS A CA 1
ATOM 706 C C . LYS A 1 87 ? 13.082 -0.802 1.521 1.00 95.38 87 LYS A C 1
ATOM 708 O O . LYS A 1 87 ? 12.377 0.035 2.075 1.00 95.38 87 LYS A O 1
ATOM 713 N N . ASP A 1 88 ? 14.315 -0.566 1.097 1.00 96.69 88 ASP A N 1
ATOM 714 C CA . ASP A 1 88 ? 14.940 0.744 1.168 1.00 96.69 88 ASP A CA 1
ATOM 715 C C . ASP A 1 88 ? 14.361 1.668 0.090 1.00 96.69 88 ASP A C 1
ATOM 717 O O . ASP A 1 88 ? 14.202 1.270 -1.064 1.00 96.69 88 ASP A O 1
ATOM 721 N N . ILE A 1 89 ? 13.991 2.881 0.494 1.00 96.31 89 ILE A N 1
ATOM 722 C CA . ILE A 1 89 ? 13.340 3.856 -0.382 1.00 96.31 89 ILE A CA 1
ATOM 723 C C . ILE A 1 89 ? 14.286 4.383 -1.463 1.00 96.31 89 ILE A C 1
ATOM 725 O O . ILE A 1 89 ? 13.860 4.536 -2.607 1.00 96.31 89 ILE A O 1
ATOM 729 N N . ASP A 1 90 ? 15.557 4.611 -1.130 1.00 97.06 90 ASP A N 1
ATOM 730 C CA . ASP A 1 90 ? 16.535 5.142 -2.076 1.00 97.06 90 ASP A CA 1
ATOM 731 C C . ASP A 1 90 ? 16.839 4.077 -3.138 1.00 97.06 90 ASP A C 1
ATOM 733 O O . ASP A 1 90 ? 16.796 4.367 -4.329 1.00 97.06 90 ASP A O 1
ATOM 737 N N . GLU A 1 91 ? 17.007 2.812 -2.729 1.00 97.19 91 GLU A N 1
ATOM 738 C CA . GLU A 1 91 ? 17.200 1.691 -3.661 1.00 97.19 91 GLU A CA 1
ATOM 739 C C . GLU A 1 91 ? 16.006 1.505 -4.616 1.00 97.19 91 GLU A C 1
ATOM 741 O O . GLU A 1 91 ? 16.196 1.258 -5.809 1.00 97.19 91 GLU A O 1
ATOM 746 N N . ARG A 1 92 ? 14.763 1.644 -4.127 1.00 96.56 92 ARG A N 1
ATOM 747 C CA . ARG A 1 92 ? 13.579 1.603 -5.004 1.00 96.56 92 ARG A CA 1
ATOM 748 C C . ARG A 1 92 ? 13.573 2.750 -6.002 1.00 96.56 92 ARG A C 1
ATOM 750 O O . ARG A 1 92 ? 13.338 2.510 -7.184 1.00 96.56 92 ARG A O 1
ATOM 757 N N . ASN A 1 93 ? 13.796 3.972 -5.528 1.00 96.50 93 ASN A N 1
ATOM 758 C CA . ASN A 1 93 ? 13.729 5.165 -6.362 1.00 96.50 93 ASN A CA 1
ATOM 759 C C . ASN A 1 93 ? 14.854 5.197 -7.401 1.00 96.50 93 ASN A C 1
ATOM 761 O O . ASN A 1 93 ? 14.606 5.614 -8.528 1.00 96.50 93 ASN A O 1
ATOM 765 N N . ASP A 1 94 ? 16.044 4.690 -7.072 1.00 96.81 94 ASP A N 1
ATOM 766 C CA . ASP A 1 94 ? 17.133 4.514 -8.036 1.00 96.81 94 ASP A CA 1
ATOM 767 C C . ASP A 1 94 ? 16.726 3.543 -9.156 1.00 96.81 94 ASP A C 1
ATOM 769 O O . ASP A 1 94 ? 16.880 3.868 -10.332 1.00 96.81 94 ASP A O 1
ATOM 773 N N . LEU A 1 95 ? 16.129 2.391 -8.819 1.00 95.62 95 LEU A N 1
ATOM 774 C CA . LEU A 1 95 ? 15.636 1.432 -9.820 1.00 95.62 95 LEU A CA 1
ATOM 775 C C . LEU A 1 95 ? 14.514 2.015 -10.685 1.00 95.62 95 LEU A C 1
ATOM 777 O O . LEU A 1 95 ? 14.512 1.821 -11.899 1.00 95.62 95 LEU A O 1
ATOM 781 N N . MET A 1 96 ? 13.564 2.722 -10.071 1.00 95.12 96 MET A N 1
ATOM 782 C CA . MET A 1 96 ? 12.481 3.391 -10.794 1.00 95.12 96 MET A CA 1
ATOM 783 C C . MET A 1 96 ? 13.004 4.544 -11.658 1.00 95.12 96 MET A C 1
ATOM 785 O O . MET A 1 96 ? 12.455 4.809 -12.718 1.00 95.12 96 MET A O 1
ATOM 789 N N . GLY A 1 97 ? 14.096 5.201 -11.264 1.00 94.94 97 GLY A N 1
ATOM 790 C CA . GLY A 1 97 ? 14.750 6.242 -12.059 1.00 94.94 97 GLY A CA 1
ATOM 791 C C . GLY A 1 97 ? 15.435 5.725 -13.330 1.00 94.94 97 GLY A C 1
ATOM 792 O O . GLY A 1 97 ? 15.739 6.518 -14.221 1.00 94.94 97 GLY A O 1
ATOM 793 N N . GLU A 1 98 ? 15.671 4.414 -13.436 1.00 94.00 98 GLU A N 1
ATOM 794 C CA . GLU A 1 98 ? 16.210 3.758 -14.636 1.00 94.00 98 GLU A CA 1
ATOM 795 C C . GLU A 1 98 ? 15.120 3.311 -15.628 1.00 94.00 98 GLU A C 1
ATOM 797 O O . GLU A 1 98 ? 15.435 2.795 -16.706 1.00 94.00 98 GLU A O 1
ATOM 802 N N . TRP A 1 99 ? 13.844 3.476 -15.275 1.00 93.94 99 TRP A N 1
ATOM 803 C CA . TRP A 1 99 ? 12.712 3.093 -16.111 1.00 93.94 99 TRP A CA 1
ATOM 804 C C . TRP A 1 99 ? 12.591 3.986 -17.356 1.00 93.94 99 TRP A C 1
ATOM 806 O O . TRP A 1 99 ? 12.906 5.173 -17.336 1.00 93.94 99 TRP A O 1
ATOM 816 N N . ASP A 1 100 ? 12.192 3.379 -18.477 1.00 92.19 100 ASP A N 1
ATOM 817 C CA . ASP A 1 100 ? 11.986 4.066 -19.756 1.00 92.19 100 ASP A CA 1
ATOM 818 C C . ASP A 1 100 ? 10.503 4.407 -19.993 1.00 92.19 100 ASP A C 1
ATOM 820 O O . ASP A 1 100 ? 9.624 3.971 -19.249 1.00 92.19 100 ASP A O 1
ATOM 824 N N . ASP A 1 101 ? 10.205 5.114 -21.090 1.00 90.81 101 ASP A N 1
ATOM 825 C CA . ASP A 1 101 ? 8.845 5.537 -21.468 1.00 90.81 101 ASP A CA 1
ATOM 826 C C . ASP A 1 101 ? 7.795 4.401 -21.444 1.00 90.81 101 ASP A C 1
ATOM 828 O O . ASP A 1 101 ? 6.590 4.641 -21.299 1.00 90.81 101 ASP A O 1
ATOM 832 N N . LYS A 1 102 ? 8.218 3.142 -21.641 1.00 88.62 102 LYS A N 1
ATOM 833 C CA . LYS A 1 102 ? 7.309 1.991 -21.609 1.00 88.62 102 LYS A CA 1
ATOM 834 C C . LYS A 1 102 ? 6.889 1.666 -20.178 1.00 88.62 102 LYS A C 1
ATOM 836 O O . LYS A 1 102 ? 5.736 1.283 -19.977 1.00 88.62 102 LYS A O 1
ATOM 841 N N . TYR A 1 103 ? 7.808 1.759 -19.222 1.00 91.44 103 TYR A N 1
ATOM 842 C CA . TYR A 1 103 ? 7.492 1.595 -17.808 1.00 91.44 103 TYR A CA 1
ATOM 843 C C . TYR A 1 103 ? 6.610 2.742 -17.325 1.00 91.44 103 TYR A C 1
ATOM 845 O O . TYR A 1 103 ? 5.582 2.440 -16.733 1.00 91.44 103 TYR A O 1
ATOM 853 N N . ASP A 1 104 ? 6.914 3.990 -17.695 1.00 90.12 104 ASP A N 1
ATOM 854 C CA . ASP A 1 104 ? 6.079 5.155 -17.358 1.00 90.12 104 ASP A CA 1
ATOM 855 C C . ASP A 1 104 ? 4.630 4.963 -17.831 1.00 90.12 104 ASP A C 1
ATOM 857 O O . ASP A 1 104 ? 3.675 5.072 -17.065 1.00 90.12 104 ASP A O 1
ATOM 861 N N . SER A 1 105 ? 4.454 4.549 -19.091 1.00 93.75 105 SER A N 1
ATOM 862 C CA . SER A 1 105 ? 3.120 4.270 -19.643 1.00 93.75 105 SER A CA 1
ATOM 863 C C . SER A 1 105 ? 2.394 3.140 -18.899 1.00 93.75 105 SER A C 1
ATOM 865 O O . SER A 1 105 ? 1.167 3.121 -18.820 1.00 93.75 105 SER A O 1
ATOM 867 N N . LEU A 1 106 ? 3.138 2.151 -18.396 1.00 95.50 106 LEU A N 1
ATOM 868 C CA . LEU A 1 106 ? 2.572 1.021 -17.667 1.00 95.50 106 LEU A CA 1
ATOM 869 C C . LEU A 1 106 ? 2.212 1.402 -16.229 1.00 95.50 106 LEU A C 1
ATOM 871 O O . LEU A 1 106 ? 1.166 0.972 -15.749 1.00 95.50 106 LEU A O 1
ATOM 875 N N . THR A 1 107 ? 3.041 2.196 -15.552 1.00 95.31 107 THR A N 1
ATOM 876 C CA . THR A 1 107 ? 2.758 2.696 -14.204 1.00 95.31 107 THR A CA 1
ATOM 877 C C . THR A 1 107 ? 1.573 3.646 -14.213 1.00 95.31 107 THR A C 1
ATOM 879 O O . THR A 1 107 ? 0.705 3.498 -13.360 1.00 95.31 107 THR A O 1
ATOM 882 N N . ASP A 1 108 ? 1.464 4.515 -15.222 1.00 95.94 108 ASP A N 1
ATOM 883 C CA . ASP A 1 108 ? 0.311 5.402 -15.401 1.00 95.94 108 ASP A CA 1
ATOM 884 C C . ASP A 1 108 ? -0.988 4.605 -15.578 1.00 95.94 108 ASP A C 1
ATOM 886 O O . ASP A 1 108 ? -2.003 4.910 -14.954 1.00 95.94 108 ASP A O 1
ATOM 890 N N . GLN A 1 109 ? -0.959 3.532 -16.378 1.00 98.06 109 GLN A N 1
ATOM 891 C CA . GLN A 1 109 ? -2.131 2.671 -16.548 1.00 98.06 109 GLN A CA 1
ATOM 892 C C . GLN A 1 109 ? -2.494 1.924 -15.258 1.00 98.06 109 GLN A C 1
ATOM 894 O O . GLN A 1 109 ? -3.673 1.750 -14.960 1.00 98.06 109 GLN A O 1
ATOM 899 N N . LEU A 1 110 ? -1.500 1.448 -14.500 1.00 98.25 110 LEU A N 1
ATOM 900 C CA . LEU A 1 110 ? -1.739 0.776 -13.220 1.00 98.25 110 LEU A CA 1
ATOM 901 C C . LEU A 1 110 ? -2.318 1.737 -12.175 1.00 98.25 110 LEU A C 1
ATOM 903 O O . LEU A 1 110 ? -3.172 1.326 -11.392 1.00 98.25 110 LEU A O 1
ATOM 907 N N . GLU A 1 111 ? -1.870 2.991 -12.181 1.00 98.06 111 GLU A N 1
ATOM 908 C CA . GLU A 1 111 ? -2.392 4.067 -11.340 1.00 98.06 111 GLU A CA 1
ATOM 909 C C . GLU A 1 111 ? -3.847 4.396 -11.706 1.00 98.06 111 GLU A C 1
ATOM 911 O O . GLU A 1 111 ? -4.710 4.459 -10.833 1.00 98.06 111 GLU A O 1
ATOM 916 N N . GLU A 1 112 ? -4.160 4.530 -12.998 1.00 98.38 112 GLU A N 1
ATOM 917 C CA . GLU A 1 112 ? -5.535 4.729 -13.474 1.00 98.38 112 GLU A CA 1
ATOM 918 C C . GLU A 1 112 ? -6.449 3.561 -13.059 1.00 98.38 112 GLU A C 1
ATOM 920 O O . GLU A 1 112 ? -7.494 3.772 -12.438 1.00 98.38 112 GLU A O 1
ATOM 925 N N . ASP A 1 113 ? -6.015 2.320 -13.309 1.00 98.44 113 ASP A N 1
ATOM 926 C CA . ASP A 1 113 ? -6.739 1.106 -12.915 1.00 98.44 113 ASP A CA 1
ATOM 927 C C . ASP A 1 113 ? -6.962 1.027 -11.390 1.00 98.44 113 ASP A C 1
ATOM 929 O O . ASP A 1 113 ? -7.940 0.421 -10.928 1.00 98.44 113 ASP A O 1
ATOM 933 N N . PHE A 1 114 ? -6.033 1.584 -10.604 1.00 98.50 114 PHE A N 1
ATOM 934 C CA . PHE A 1 114 ? -6.136 1.678 -9.152 1.00 98.50 114 PHE A CA 1
ATOM 935 C C . PHE A 1 114 ? -7.220 2.679 -8.744 1.00 98.50 114 PHE A C 1
ATOM 937 O O . PHE A 1 114 ? -8.107 2.322 -7.963 1.00 98.50 114 PHE A O 1
ATOM 944 N N . TRP A 1 115 ? -7.201 3.894 -9.297 1.00 98.19 115 TRP A N 1
ATOM 945 C CA . TRP A 1 115 ? -8.188 4.932 -8.978 1.00 98.19 115 TRP A CA 1
ATOM 946 C C . TRP A 1 115 ? -9.614 4.537 -9.366 1.00 98.19 115 TRP A C 1
ATOM 948 O O . TRP A 1 115 ? -10.551 4.831 -8.624 1.00 98.19 115 TRP A O 1
ATOM 958 N N . ASP A 1 116 ? -9.788 3.763 -10.438 1.00 98.06 116 ASP A N 1
ATOM 959 C CA . ASP A 1 116 ? -11.080 3.171 -10.813 1.00 98.06 116 ASP A CA 1
ATOM 960 C C . ASP A 1 116 ? -11.670 2.239 -9.736 1.00 98.06 116 ASP A C 1
ATOM 962 O O . ASP A 1 116 ? -12.870 1.943 -9.736 1.00 98.06 116 ASP A O 1
ATOM 966 N N . LYS A 1 117 ? -10.833 1.744 -8.818 1.00 96.81 117 LYS A N 1
ATOM 967 C CA . LYS A 1 117 ? -11.194 0.789 -7.759 1.00 96.81 117 LYS A CA 1
ATOM 968 C C . LYS A 1 117 ? -11.061 1.367 -6.349 1.00 96.81 117 LYS A C 1
ATOM 970 O O . LYS A 1 117 ? -11.544 0.744 -5.401 1.00 96.81 117 LYS A O 1
ATOM 975 N N . SER A 1 118 ? -10.430 2.530 -6.183 1.00 96.69 118 SER A N 1
ATOM 976 C CA . SER A 1 118 ? -10.073 3.070 -4.864 1.00 96.69 118 SER A CA 1
ATOM 977 C C . SER A 1 118 ? -11.294 3.404 -4.000 1.00 96.69 118 SER A C 1
ATOM 979 O O . SER A 1 118 ? -11.246 3.237 -2.784 1.00 96.69 118 SER A O 1
ATOM 981 N N . GLY A 1 119 ? -12.424 3.774 -4.613 1.00 96.75 119 GLY A N 1
ATOM 982 C CA . GLY A 1 119 ? -13.670 4.033 -3.885 1.00 96.75 119 GLY A CA 1
ATOM 983 C C . GLY A 1 119 ? -14.226 2.799 -3.159 1.00 96.75 119 GLY A C 1
ATOM 984 O O . GLY A 1 119 ? -14.707 2.910 -2.033 1.00 96.75 119 GLY A O 1
ATOM 985 N N . GLU A 1 120 ? -14.117 1.608 -3.760 1.00 96.62 120 GLU A N 1
ATOM 986 C CA . GLU A 1 120 ? -14.505 0.352 -3.097 1.00 96.62 120 GLU A CA 1
ATOM 987 C C . GLU A 1 120 ? -13.553 0.033 -1.936 1.00 96.62 120 GLU A C 1
ATOM 989 O O . GLU A 1 120 ? -13.993 -0.378 -0.860 1.00 96.62 120 GLU A O 1
ATOM 994 N N . LEU A 1 121 ? -12.251 0.267 -2.132 1.00 97.81 121 LEU A N 1
ATOM 995 C CA . LEU A 1 121 ? -11.240 0.083 -1.092 1.00 97.81 121 LEU A CA 1
ATOM 996 C C . LEU A 1 121 ? -11.507 0.986 0.120 1.00 97.81 121 LEU A C 1
ATOM 998 O O . LEU A 1 121 ? -11.463 0.511 1.257 1.00 97.81 121 LEU A O 1
ATOM 1002 N N . GLU A 1 122 ? -11.837 2.257 -0.117 1.00 97.38 122 GLU A N 1
ATOM 1003 C CA . GLU A 1 122 ? -12.188 3.215 0.932 1.00 97.38 122 GLU A CA 1
ATOM 1004 C C . GLU A 1 122 ? -13.415 2.765 1.735 1.00 97.38 122 GLU A C 1
ATOM 1006 O O . GLU A 1 122 ? -13.385 2.761 2.970 1.00 97.38 122 GLU A O 1
ATOM 1011 N N . GLU A 1 123 ? -14.484 2.339 1.056 1.00 97.25 123 GLU A N 1
ATOM 1012 C CA . GLU A 1 123 ? -15.701 1.865 1.720 1.00 97.25 123 GLU A CA 1
ATOM 1013 C C . GLU A 1 123 ? -15.417 0.637 2.598 1.00 97.25 123 GLU A C 1
ATOM 1015 O O . GLU A 1 123 ? -15.806 0.589 3.774 1.00 97.25 123 GLU A O 1
ATOM 1020 N N . VAL A 1 124 ? -14.700 -0.349 2.051 1.00 97.88 124 VAL A N 1
ATOM 1021 C CA . VAL A 1 124 ? -14.352 -1.587 2.758 1.00 97.88 124 VAL A CA 1
ATOM 1022 C C . VAL A 1 124 ? -13.465 -1.301 3.970 1.00 97.88 124 VAL A C 1
ATOM 1024 O O . VAL A 1 124 ? -13.721 -1.836 5.058 1.00 97.88 124 VAL A O 1
ATOM 1027 N N . LEU A 1 125 ? -12.463 -0.432 3.818 1.00 97.50 125 LEU A N 1
ATOM 1028 C CA . LEU A 1 125 ? -11.589 -0.034 4.914 1.00 97.50 125 LEU A CA 1
ATOM 1029 C C . LEU A 1 125 ? -12.383 0.671 6.024 1.00 97.50 125 LEU A C 1
ATOM 1031 O O . LEU A 1 125 ? -12.276 0.293 7.194 1.00 97.50 125 LEU A O 1
ATOM 1035 N N . LEU A 1 126 ? -13.241 1.635 5.679 1.00 96.62 126 LEU A N 1
ATOM 1036 C CA . LEU A 1 126 ? -14.042 2.366 6.662 1.00 96.62 126 LEU A CA 1
ATOM 1037 C C . LEU A 1 126 ? -14.979 1.433 7.446 1.00 96.62 126 LEU A C 1
ATOM 1039 O O . LEU A 1 126 ? -15.118 1.569 8.669 1.00 96.62 126 LEU A O 1
ATOM 1043 N N . ILE A 1 127 ? -15.597 0.457 6.772 1.00 96.69 127 ILE A N 1
ATOM 1044 C CA . ILE A 1 127 ? -16.412 -0.582 7.417 1.00 96.69 127 ILE A CA 1
ATOM 1045 C C . ILE A 1 127 ? -15.561 -1.419 8.379 1.00 96.69 127 ILE A C 1
ATOM 1047 O O . ILE A 1 127 ? -16.009 -1.709 9.494 1.00 96.69 127 ILE A O 1
ATOM 1051 N N . HIS A 1 128 ? -14.353 -1.818 7.969 1.00 96.75 128 HIS A N 1
ATOM 1052 C CA . HIS A 1 128 ? -13.437 -2.582 8.812 1.00 96.75 128 HIS A CA 1
ATOM 1053 C C . HIS A 1 128 ? -13.068 -1.807 10.085 1.00 96.75 128 HIS A C 1
ATOM 1055 O O . HIS A 1 128 ? -13.237 -2.325 11.191 1.00 96.75 128 HIS A O 1
ATOM 1061 N N . ILE A 1 129 ? -12.641 -0.551 9.944 1.00 95.38 129 ILE A N 1
ATOM 1062 C CA . ILE A 1 129 ? -12.219 0.306 11.058 1.00 95.38 129 ILE A CA 1
ATOM 1063 C C . ILE A 1 129 ? -13.354 0.488 12.072 1.00 95.38 129 ILE A C 1
ATOM 1065 O O . ILE A 1 129 ? -13.169 0.256 13.267 1.00 95.38 129 ILE A O 1
ATOM 1069 N N . ASN A 1 130 ? -14.560 0.815 11.599 1.00 94.75 130 ASN A N 1
ATOM 1070 C CA . ASN A 1 130 ? -15.727 1.018 12.461 1.00 94.75 130 ASN A CA 1
ATOM 1071 C C . ASN A 1 130 ? -16.163 -0.245 13.225 1.00 94.75 130 ASN A C 1
ATOM 1073 O O . ASN A 1 130 ? -16.857 -0.141 14.234 1.00 94.75 130 ASN A O 1
ATOM 1077 N N . ARG A 1 131 ? -15.799 -1.444 12.755 1.00 94.25 131 ARG A N 1
ATOM 1078 C CA . ARG A 1 131 ? -16.063 -2.708 13.468 1.00 94.25 131 ARG A CA 1
ATOM 1079 C C . ARG A 1 131 ? -14.975 -3.047 14.484 1.00 94.25 131 ARG A C 1
ATOM 1081 O O . ARG A 1 131 ? -15.255 -3.751 15.457 1.00 94.25 131 ARG A O 1
ATOM 1088 N N . SER A 1 132 ? -13.756 -2.586 14.232 1.00 89.62 132 SER A N 1
ATOM 1089 C CA . SER A 1 132 ? -12.566 -2.885 15.029 1.00 89.62 132 SER A CA 1
ATOM 1090 C C . SER A 1 132 ? -12.371 -1.909 16.191 1.00 89.62 132 SER A C 1
ATOM 1092 O O . SER A 1 132 ? -11.852 -2.304 17.234 1.00 89.62 132 SER A O 1
ATOM 1094 N N . ILE A 1 133 ? -12.821 -0.663 16.041 1.00 76.81 133 ILE A N 1
ATOM 1095 C CA . ILE A 1 133 ? -12.820 0.348 17.101 1.00 76.81 133 ILE A CA 1
ATOM 1096 C C . ILE A 1 133 ? -14.139 0.233 17.872 1.00 76.81 133 ILE A C 1
ATOM 1098 O O . ILE A 1 133 ? -15.205 0.536 17.339 1.00 76.81 133 ILE A O 1
ATOM 1102 N N . LYS A 1 134 ? -14.062 -0.244 19.117 1.00 58.97 134 LYS A N 1
ATOM 1103 C CA . LYS A 1 134 ? -15.169 -0.254 20.082 1.00 58.97 134 LYS A CA 1
ATOM 1104 C C . LYS A 1 134 ? -14.949 0.787 21.162 1.00 58.97 134 LYS A C 1
ATOM 1106 O O . LYS A 1 134 ? -13.787 0.902 21.609 1.00 58.97 134 LYS A O 1
#

Radius of gyration: 14.91 Å; chains: 1; bounding box: 35×24×42 Å

Secondary structure (DSSP, 8-state):
--HHHHHHHHHHHHHHHHHHGGG--HHHHHHHHHHHHHHH-HHHHHHTSSGGGHHHHHHHHHHHT-HHHHHHHHHHHTTSGGG---SSHHHHHHHHHT--HHHHHHHHHHHHHHHHHHHHHHHHHHHHHHHH--

Sequence (134 aa):
MTREDLQPKWEEILTKGYSDYSQLTKAERIWYNVEPLITDGLIDHYVNYGAEHNIETLEDLEFLGCTGIADLIRKFNSLFPDGIPPKDIDERNDLMGEWDDKYDSLTDQLEEDFWDKSGELEEVLLIHINRSIK

InterPro domains:
  IPR025402 DNA mimic protein DMP19, C-terminal [PF14300] (23-125)